Protein AF-A0A3G1GJ20-F1 (afdb_monomer_lite)

Organism: NCBI:txid40383

Foldseek 3Di:
DQEEDEEELQCQQQARLVAQEQCLVVVLVQQQDAPCVVPDGRGNVCVQPCNVPVDPDHFYHYDAQQDPDPCRRNDVNSVLNVQLSVVCRVPVVDDSLVSSLVVCCVRVNDPPVSSVVSSVCHVCRPVVRCVPQPDPPQGRCAQPVPRSHDHDNCNQPDDDPPGDPD

Structure (mmCIF, N/CA/C/O backbone):
data_AF-A0A3G1GJ20-F1
#
_entry.id   AF-A0A3G1GJ20-F1
#
loop_
_atom_site.group_PDB
_atom_site.id
_atom_site.type_symbol
_atom_site.label_atom_id
_atom_site.label_alt_id
_atom_site.label_comp_id
_atom_site.label_asym_id
_atom_site.label_entity_id
_atom_site.label_seq_id
_atom_site.pdbx_PDB_ins_code
_atom_site.Cartn_x
_atom_site.Cartn_y
_atom_site.Cartn_z
_atom_site.occupancy
_atom_site.B_iso_or_equiv
_atom_site.auth_seq_id
_atom_site.auth_comp_id
_atom_site.auth_asym_id
_atom_site.auth_atom_id
_atom_site.pdbx_PDB_model_num
ATOM 1 N N . THR A 1 1 ? -15.944 12.958 16.066 1.00 94.12 1 THR A N 1
ATOM 2 C CA . THR A 1 1 ? -15.781 13.412 14.671 1.00 94.12 1 THR A CA 1
ATOM 3 C C . THR A 1 1 ? -15.733 12.213 13.758 1.00 94.12 1 THR A C 1
ATOM 5 O O . THR A 1 1 ? -15.071 11.246 14.117 1.00 94.12 1 THR A O 1
ATOM 8 N N . ASN A 1 2 ? -16.446 12.249 12.632 1.00 97.56 2 ASN A N 1
ATOM 9 C CA . ASN A 1 2 ? -16.337 11.223 11.590 1.00 97.56 2 ASN A CA 1
ATOM 10 C C . ASN A 1 2 ? -14.919 11.235 10.994 1.00 97.56 2 ASN A C 1
ATOM 12 O O . ASN A 1 2 ? -14.272 12.282 10.979 1.00 97.56 2 ASN A O 1
ATOM 16 N N . THR A 1 3 ? -14.419 10.090 10.540 1.00 96.88 3 THR A N 1
ATOM 17 C CA . THR A 1 3 ? -13.045 9.967 10.025 1.00 96.88 3 THR A CA 1
ATOM 18 C C . THR A 1 3 ? -13.022 9.007 8.847 1.00 96.88 3 THR A C 1
ATOM 20 O O . THR A 1 3 ? -13.719 7.998 8.872 1.00 96.88 3 THR A O 1
ATOM 23 N N . ALA A 1 4 ? -12.199 9.313 7.851 1.00 97.50 4 ALA A N 1
ATOM 24 C CA . ALA A 1 4 ? -11.879 8.432 6.739 1.00 97.50 4 ALA A CA 1
ATOM 25 C C . ALA A 1 4 ? -10.357 8.275 6.636 1.00 97.50 4 ALA A C 1
ATOM 27 O O . ALA A 1 4 ? -9.621 9.134 7.125 1.00 97.50 4 ALA A O 1
ATOM 28 N N . ILE A 1 5 ? -9.900 7.185 6.020 1.00 98.38 5 ILE A N 1
ATOM 29 C CA . ILE A 1 5 ? -8.493 7.019 5.638 1.00 98.38 5 ILE A CA 1
ATOM 30 C C . ILE A 1 5 ? -8.282 7.502 4.206 1.00 98.38 5 ILE A C 1
ATOM 32 O O . ILE A 1 5 ? -9.123 7.251 3.346 1.00 98.38 5 ILE A O 1
ATOM 36 N N . GLU A 1 6 ? -7.154 8.151 3.948 1.00 98.69 6 GLU A N 1
ATOM 37 C CA . GLU A 1 6 ? -6.675 8.456 2.603 1.00 98.69 6 GLU A CA 1
ATOM 38 C C . GLU A 1 6 ?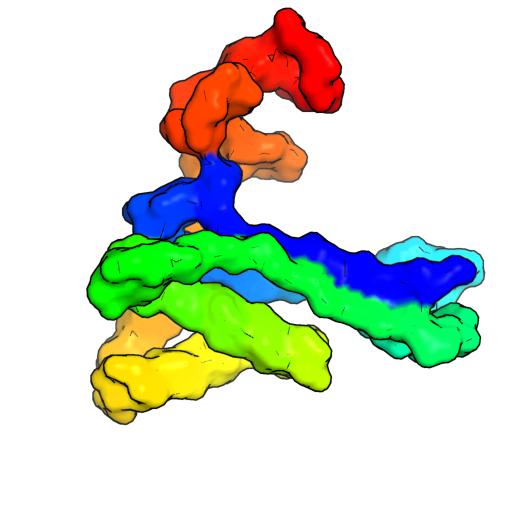 -5.414 7.634 2.339 1.00 98.69 6 GLU A C 1
ATOM 40 O O . GLU A 1 6 ? -4.500 7.617 3.164 1.00 98.69 6 GLU A O 1
ATOM 45 N N . LEU A 1 7 ? -5.395 6.903 1.226 1.00 98.31 7 LEU A N 1
ATOM 46 C CA . LEU A 1 7 ? -4.262 6.084 0.805 1.00 98.31 7 LEU A CA 1
ATOM 47 C C . LEU A 1 7 ? -3.755 6.548 -0.558 1.00 98.31 7 LEU A C 1
ATOM 49 O O . LEU A 1 7 ? -4.532 6.853 -1.459 1.00 98.31 7 LEU A O 1
ATOM 53 N N . GLU A 1 8 ? -2.445 6.542 -0.741 1.00 98.50 8 GLU A N 1
ATOM 54 C CA . GLU A 1 8 ? -1.841 6.864 -2.026 1.00 98.50 8 GLU A CA 1
ATOM 55 C C . GLU A 1 8 ? -1.691 5.583 -2.862 1.00 98.50 8 GLU A C 1
ATOM 57 O O . GLU A 1 8 ? -0.990 4.654 -2.464 1.00 98.50 8 GLU A O 1
ATOM 62 N N . VAL A 1 9 ? -2.412 5.494 -3.985 1.00 98.25 9 VAL A N 1
ATOM 63 C CA . VAL A 1 9 ? -2.277 4.408 -4.979 1.00 98.25 9 VAL A CA 1
ATOM 64 C C . VAL A 1 9 ? -1.255 4.793 -6.044 1.00 98.25 9 VAL A C 1
ATOM 66 O O . VAL A 1 9 ? -0.513 3.938 -6.527 1.00 98.25 9 VAL A O 1
ATOM 69 N N . THR A 1 10 ? -1.225 6.078 -6.408 1.00 97.81 10 THR A N 1
ATOM 70 C CA . THR A 1 10 ? -0.068 6.655 -7.095 1.00 97.81 10 THR A CA 1
ATOM 71 C C . THR A 1 10 ? 1.170 6.497 -6.218 1.00 97.81 10 THR A C 1
ATOM 73 O O . THR A 1 10 ? 1.081 6.489 -4.997 1.00 97.81 10 THR A O 1
ATOM 76 N N . GLN A 1 11 ? 2.319 6.267 -6.843 1.00 97.25 11 GLN A N 1
ATOM 77 C CA . GLN A 1 11 ? 3.552 5.934 -6.142 1.00 97.25 11 GLN A CA 1
ATOM 78 C C . GLN A 1 11 ? 4.498 7.144 -6.102 1.00 97.25 11 GLN A C 1
ATOM 80 O O . GLN A 1 11 ? 5.639 7.009 -6.539 1.00 97.25 11 GLN A O 1
ATOM 85 N N . GLU A 1 12 ? 4.064 8.315 -5.618 1.00 97.44 12 GLU A N 1
ATOM 86 C CA . GLU A 1 12 ? 4.885 9.544 -5.613 1.00 97.44 12 GLU A CA 1
ATOM 87 C C . GLU A 1 12 ? 6.271 9.306 -5.000 1.00 97.44 12 GLU A C 1
ATOM 89 O O . GLU A 1 12 ? 7.290 9.513 -5.661 1.00 97.44 12 GLU A O 1
ATOM 94 N N . TYR A 1 13 ? 6.289 8.753 -3.785 1.00 95.94 13 TYR A N 1
ATOM 95 C CA . TYR A 1 13 ? 7.502 8.421 -3.028 1.00 95.94 13 TYR A CA 1
ATOM 96 C C . TYR A 1 13 ? 7.982 6.977 -3.253 1.00 95.94 13 TYR A C 1
ATOM 98 O O . TYR A 1 13 ? 9.111 6.607 -2.928 1.00 95.94 13 TYR A O 1
ATOM 106 N N . LEU A 1 14 ? 7.136 6.139 -3.853 1.00 95.69 14 LEU A N 1
ATOM 107 C CA . LEU A 1 14 ? 7.319 4.689 -3.965 1.00 95.69 14 LEU A CA 1
ATOM 108 C C . LEU A 1 14 ? 7.644 4.238 -5.400 1.00 95.69 14 LEU A C 1
ATOM 110 O O . LEU A 1 14 ? 7.256 3.154 -5.841 1.00 95.69 14 LEU A O 1
ATOM 114 N N . GLY A 1 15 ? 8.354 5.085 -6.149 1.00 95.19 15 GLY A N 1
ATOM 115 C CA . GLY A 1 15 ? 8.983 4.724 -7.421 1.00 95.19 15 GLY A CA 1
ATOM 116 C C . GLY A 1 15 ? 8.151 5.006 -8.671 1.00 95.19 15 GLY A C 1
ATOM 117 O O . GLY A 1 15 ? 8.471 4.485 -9.738 1.00 95.19 15 GLY A O 1
ATOM 118 N N . GLN A 1 16 ? 7.093 5.807 -8.560 1.00 96.50 16 GLN A N 1
ATOM 119 C CA . GLN A 1 16 ? 6.364 6.441 -9.670 1.00 96.50 16 GLN A CA 1
ATOM 120 C C . GLN A 1 16 ? 5.912 5.475 -10.775 1.00 96.50 16 GLN A C 1
ATOM 122 O O . GLN A 1 16 ? 5.972 5.786 -11.963 1.00 96.50 16 GLN A O 1
ATOM 127 N N . GLN A 1 17 ? 5.522 4.255 -10.387 1.00 95.62 17 GLN A N 1
ATOM 128 C CA . GLN A 1 17 ? 5.219 3.111 -11.266 1.00 95.62 17 GLN A CA 1
ATOM 129 C C . GLN A 1 17 ? 6.332 2.715 -12.257 1.00 95.62 17 GLN A C 1
ATOM 131 O O . GLN A 1 17 ? 6.124 1.829 -13.086 1.00 95.62 17 GLN A O 1
ATOM 136 N N . SER A 1 18 ? 7.521 3.312 -12.147 1.00 95.38 18 SER A N 1
ATOM 137 C CA . SER A 1 18 ? 8.755 2.832 -12.780 1.00 95.38 18 SER A CA 1
ATOM 138 C C . SER A 1 18 ? 9.329 1.638 -12.016 1.00 95.38 18 SER A C 1
ATOM 140 O O . SER A 1 18 ? 9.982 0.774 -12.596 1.00 95.38 18 SER A O 1
ATOM 142 N N . HIS A 1 19 ? 9.043 1.568 -10.715 1.00 97.00 19 HIS A N 1
ATOM 143 C CA . HIS A 1 19 ? 9.362 0.437 -9.855 1.00 97.00 19 HIS A CA 1
ATOM 144 C C . HIS A 1 19 ? 8.109 -0.408 -9.608 1.00 97.00 19 HIS A C 1
ATOM 146 O O . HIS A 1 19 ? 7.013 0.123 -9.397 1.00 97.00 19 HIS A O 1
ATOM 152 N N . LEU A 1 20 ? 8.275 -1.734 -9.605 1.00 97.81 20 LEU A N 1
ATOM 153 C CA . LEU A 1 20 ? 7.231 -2.640 -9.137 1.00 97.81 20 LEU A CA 1
ATOM 154 C C . LEU A 1 20 ? 7.079 -2.466 -7.628 1.00 97.81 20 LEU A C 1
ATOM 156 O O . LEU A 1 20 ? 8.039 -2.688 -6.895 1.00 97.81 20 LEU A O 1
ATOM 160 N N . LEU A 1 21 ? 5.876 -2.108 -7.184 1.00 97.44 21 LEU A N 1
ATOM 161 C CA . LEU A 1 21 ? 5.540 -2.052 -5.770 1.00 97.44 21 LEU A CA 1
ATOM 162 C C . LEU A 1 21 ? 4.070 -2.416 -5.557 1.00 97.44 21 LEU A C 1
ATOM 164 O O . LEU A 1 21 ? 3.171 -1.715 -6.016 1.00 97.44 21 LEU A O 1
ATOM 168 N N . TYR A 1 22 ? 3.825 -3.527 -4.870 1.00 98.62 22 TYR A N 1
ATOM 169 C CA . TYR A 1 22 ? 2.500 -3.930 -4.419 1.00 98.62 22 TYR A CA 1
ATOM 170 C C . T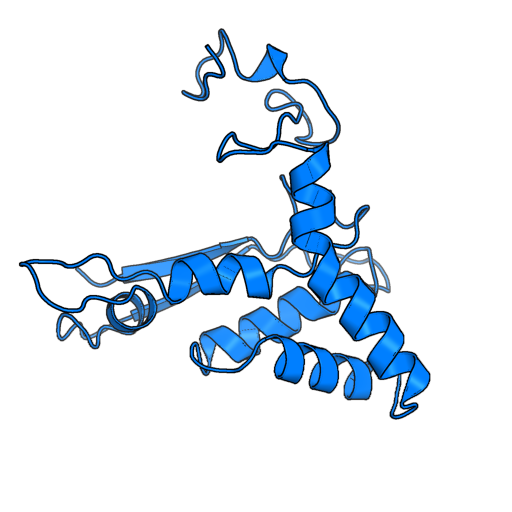YR A 1 22 ? 2.263 -3.313 -3.040 1.00 98.62 22 TYR A C 1
ATOM 172 O O . TYR A 1 22 ? 2.861 -3.725 -2.050 1.00 98.62 22 TYR A O 1
ATOM 180 N N . LEU A 1 23 ? 1.417 -2.287 -2.995 1.00 98.50 23 LEU A N 1
ATOM 181 C CA . LEU A 1 23 ? 1.126 -1.476 -1.808 1.00 98.50 23 LEU A CA 1
ATOM 182 C C . LEU A 1 23 ? 0.319 -2.186 -0.698 1.00 98.50 23 LEU A C 1
ATOM 184 O O . LEU A 1 23 ? 0.506 -1.852 0.472 1.00 98.50 23 LEU A O 1
ATOM 188 N N . PRO A 1 24 ? -0.574 -3.157 -0.981 1.00 98.62 24 PRO A N 1
ATOM 189 C CA . PRO A 1 24 ? -1.458 -3.718 0.042 1.00 98.62 24 PRO A CA 1
ATOM 190 C C . PRO A 1 24 ? -0.793 -4.320 1.289 1.00 98.62 24 PRO A C 1
ATOM 192 O O . PRO A 1 24 ? -1.356 -4.132 2.368 1.00 98.62 24 PRO A O 1
ATOM 195 N N . PRO A 1 25 ? 0.368 -5.003 1.225 1.00 98.62 25 PRO A N 1
ATOM 196 C CA . PRO A 1 25 ? 1.097 -5.408 2.427 1.00 98.62 25 PRO A CA 1
ATOM 197 C C . PRO A 1 25 ? 1.458 -4.227 3.339 1.00 98.62 25 PRO A C 1
ATOM 199 O O . PRO A 1 25 ? 1.243 -4.322 4.545 1.00 98.62 25 PRO A O 1
ATOM 202 N N . LEU A 1 26 ? 1.910 -3.099 2.773 1.00 97.62 26 LEU A N 1
ATOM 203 C CA . LEU A 1 26 ? 2.164 -1.862 3.519 1.00 97.62 26 LEU A CA 1
ATOM 204 C C . LEU A 1 26 ? 0.864 -1.319 4.126 1.00 97.62 26 LEU A C 1
ATOM 206 O O . LEU A 1 26 ? 0.805 -1.053 5.320 1.00 97.62 26 LEU A O 1
ATOM 210 N N . TRP A 1 27 ? -0.214 -1.205 3.347 1.00 98.62 27 TRP A N 1
ATOM 211 C CA . TRP A 1 27 ? -1.489 -0.716 3.885 1.00 98.62 27 TRP A CA 1
ATOM 212 C C . TRP A 1 27 ? -2.026 -1.595 5.016 1.00 98.62 27 TRP A C 1
ATOM 214 O O . TRP A 1 27 ? -2.626 -1.077 5.954 1.00 98.62 27 TRP A O 1
ATOM 224 N N . LYS A 1 28 ? -1.792 -2.913 4.983 1.00 98.38 28 LYS A N 1
ATOM 225 C CA . LYS A 1 28 ? -2.186 -3.798 6.086 1.00 98.38 28 LYS A CA 1
ATOM 226 C C . LYS A 1 28 ? -1.476 -3.488 7.392 1.00 98.38 28 LYS A C 1
ATOM 228 O O . LYS A 1 28 ? -2.120 -3.611 8.429 1.00 98.38 28 LYS A O 1
ATOM 233 N N . THR A 1 29 ? -0.225 -3.029 7.370 1.00 97.94 29 THR A N 1
ATOM 234 C CA . THR A 1 29 ? 0.456 -2.634 8.613 1.00 97.94 29 THR A CA 1
ATOM 235 C C . THR A 1 29 ? -0.254 -1.460 9.285 1.00 97.94 29 THR A C 1
ATOM 237 O O . THR A 1 29 ? -0.385 -1.449 10.504 1.00 97.94 29 THR A O 1
ATOM 240 N N . VAL A 1 30 ? -0.798 -0.531 8.492 1.00 98.25 30 VAL A N 1
ATOM 241 C CA . VAL A 1 30 ? -1.606 0.595 8.976 1.00 98.25 30 VAL A CA 1
ATOM 242 C C . VAL A 1 30 ? -2.983 0.124 9.436 1.00 98.25 30 VAL A C 1
ATOM 244 O O . VAL A 1 30 ? -3.413 0.443 10.539 1.00 98.25 30 VAL A O 1
ATOM 247 N N . LEU A 1 31 ? -3.689 -0.640 8.602 1.00 98.44 31 LEU A N 1
ATOM 248 C CA . LEU A 1 31 ? -5.078 -1.035 8.848 1.00 98.44 31 LEU A CA 1
ATOM 249 C C . LEU A 1 31 ? -5.242 -1.970 10.043 1.00 98.44 31 LEU A C 1
ATOM 251 O O . LEU A 1 31 ? -6.276 -1.909 10.711 1.00 98.44 31 LEU A O 1
ATOM 255 N N . ASP A 1 32 ? -4.240 -2.810 10.295 1.00 98.50 32 ASP A N 1
ATOM 256 C CA . ASP A 1 32 ? -4.232 -3.790 11.380 1.00 98.50 32 ASP A CA 1
ATOM 257 C C . ASP A 1 32 ? -3.539 -3.252 12.648 1.00 98.50 32 ASP A C 1
ATOM 259 O O . ASP A 1 32 ? -3.469 -3.955 13.656 1.00 98.50 32 ASP A O 1
ATOM 263 N N . PHE A 1 33 ? -3.078 -1.995 12.638 1.00 98.69 33 PHE A N 1
ATOM 264 C CA . PHE A 1 33 ? -2.478 -1.356 13.806 1.00 98.69 33 PHE A CA 1
ATOM 265 C C . PHE A 1 33 ? -3.522 -1.087 14.900 1.00 98.69 33 PHE A C 1
ATOM 267 O O . PHE A 1 33 ? -4.552 -0.460 14.644 1.00 98.69 33 PHE A O 1
ATOM 274 N N . ASP A 1 34 ? -3.247 -1.518 16.134 1.00 98.56 34 ASP A N 1
ATOM 275 C CA . ASP A 1 34 ? -4.076 -1.228 17.310 1.00 98.56 34 ASP A CA 1
ATOM 276 C C . ASP A 1 34 ? -3.565 0.023 18.041 1.00 98.56 34 ASP A C 1
ATOM 278 O O . ASP A 1 34 ? -2.510 0.003 18.673 1.00 98.56 34 ASP A O 1
ATOM 282 N N . LEU A 1 35 ? -4.345 1.110 17.999 1.00 98.06 35 LEU A N 1
ATOM 283 C CA . LEU A 1 35 ? -4.008 2.375 18.664 1.00 98.06 35 LEU A CA 1
ATOM 284 C C . LEU A 1 35 ? -4.216 2.355 20.186 1.00 98.06 35 LEU A C 1
ATOM 286 O O . LEU A 1 35 ? -3.829 3.309 20.858 1.00 98.06 35 LEU A O 1
ATOM 290 N N . ARG A 1 36 ? -4.838 1.309 20.746 1.00 98.12 36 ARG A N 1
ATOM 291 C CA . ARG A 1 36 ? -5.036 1.137 22.198 1.00 98.12 36 ARG A CA 1
ATOM 292 C C . ARG A 1 36 ? -5.711 2.321 22.907 1.00 98.12 36 ARG A C 1
ATOM 294 O O . ARG A 1 36 ? -5.432 2.576 24.079 1.00 98.12 36 ARG A O 1
ATOM 301 N N . VAL A 1 37 ? -6.616 3.036 22.232 1.00 97.31 37 VAL A N 1
ATOM 302 C CA . VAL A 1 37 ? -7.324 4.194 22.808 1.00 97.31 37 VAL A CA 1
ATOM 303 C C . VAL A 1 37 ? -8.069 3.779 24.080 1.00 97.31 37 VAL A C 1
ATOM 305 O O . VAL A 1 37 ? -8.826 2.802 24.077 1.00 97.31 37 VAL A O 1
ATOM 308 N N . ASP A 1 38 ? -7.820 4.508 25.170 1.00 96.00 38 ASP A N 1
ATOM 309 C CA . ASP A 1 38 ? -8.296 4.219 26.533 1.00 96.00 38 ASP A CA 1
ATOM 310 C C . ASP A 1 38 ? -7.915 2.820 27.050 1.00 96.00 38 ASP A C 1
ATOM 312 O O . ASP A 1 38 ? -8.658 2.194 27.808 1.00 96.00 38 ASP A O 1
ATOM 316 N N . GLY A 1 39 ? -6.779 2.281 26.598 1.00 96.88 39 GLY A N 1
ATOM 317 C CA . GLY A 1 39 ? -6.319 0.943 26.970 1.00 96.88 39 GLY A CA 1
ATOM 318 C C . GLY A 1 39 ? -7.182 -0.189 26.400 1.00 96.88 39 GLY A C 1
ATOM 319 O O . GLY A 1 39 ? -7.128 -1.312 26.904 1.00 96.88 39 GLY A O 1
ATOM 320 N N . LYS A 1 40 ? -7.986 0.078 25.364 1.00 97.62 40 LYS A N 1
ATOM 321 C CA . LYS A 1 40 ? -8.881 -0.893 24.711 1.00 97.62 40 LYS A CA 1
ATOM 322 C C . LYS A 1 40 ? -8.514 -1.084 23.247 1.00 97.62 40 LYS A C 1
ATOM 324 O O . LYS A 1 40 ? -7.987 -0.167 22.620 1.00 97.62 40 LYS A O 1
ATOM 329 N N . GLU A 1 41 ? -8.847 -2.254 22.703 1.00 98.00 41 GLU A N 1
ATOM 330 C CA . GLU A 1 41 ? -8.594 -2.561 21.292 1.00 98.00 41 GLU A CA 1
ATOM 331 C C . GLU A 1 41 ? -9.261 -1.503 20.409 1.00 98.00 41 GLU A C 1
ATOM 333 O O . GLU A 1 41 ? -10.438 -1.179 20.571 1.00 98.00 41 GLU A O 1
ATOM 338 N N . SER A 1 42 ? -8.458 -0.892 19.548 1.00 98.06 42 SER A N 1
ATOM 339 C CA . SER A 1 42 ? -8.795 0.261 18.722 1.00 98.06 42 SER A CA 1
ATOM 340 C C . SER A 1 42 ? -8.049 0.146 17.393 1.00 98.06 42 SER A C 1
ATOM 342 O O . SER A 1 42 ? -7.250 1.011 17.033 1.00 98.06 42 SER A O 1
ATOM 344 N N . VAL A 1 43 ? -8.287 -0.962 16.688 1.00 98.38 43 VAL A N 1
ATOM 345 C CA . VAL A 1 43 ? -7.672 -1.242 15.387 1.00 98.38 43 VAL A CA 1
ATOM 346 C C . VAL A 1 43 ? -8.083 -0.171 14.373 1.00 98.38 43 VAL A C 1
ATOM 348 O O . VAL A 1 43 ? -9.263 0.178 14.294 1.00 98.38 43 VAL A O 1
ATOM 351 N N . VAL A 1 44 ? -7.137 0.349 13.583 1.00 98.44 44 VAL A N 1
ATOM 352 C CA . VAL A 1 44 ? -7.377 1.448 12.626 1.00 98.44 44 VAL A CA 1
ATOM 353 C C . VAL A 1 44 ? -8.578 1.168 11.722 1.00 98.44 44 VAL A C 1
ATOM 355 O O . VAL A 1 44 ? -9.454 2.026 11.604 1.00 98.44 44 VAL A O 1
ATOM 358 N N . ARG A 1 45 ? -8.697 -0.041 11.156 1.00 97.88 45 ARG A N 1
ATOM 359 C CA . ARG A 1 45 ? -9.849 -0.428 10.314 1.00 97.88 45 ARG A CA 1
ATOM 360 C C . ARG A 1 45 ? -11.215 -0.332 11.023 1.00 97.88 45 ARG A C 1
ATOM 362 O O . ARG A 1 45 ? -12.222 -0.011 10.390 1.00 97.88 45 ARG A O 1
ATOM 369 N N . ASP A 1 46 ? -11.262 -0.544 12.338 1.00 97.56 46 ASP A N 1
ATOM 370 C CA . ASP A 1 46 ? -12.482 -0.421 13.151 1.00 97.56 46 ASP A CA 1
ATOM 371 C C . ASP A 1 46 ? -12.780 1.046 13.507 1.00 97.56 46 ASP A C 1
ATOM 373 O O . ASP A 1 46 ? -13.933 1.428 13.705 1.00 97.56 46 ASP A O 1
ATOM 377 N N . ILE A 1 47 ? -11.755 1.898 13.557 1.00 97.81 47 ILE A N 1
ATOM 378 C CA . ILE A 1 47 ? -11.905 3.344 13.761 1.00 97.81 47 ILE A CA 1
ATOM 379 C C . ILE A 1 47 ? -12.459 4.016 12.505 1.00 97.81 47 ILE A C 1
ATOM 381 O O . ILE A 1 47 ? -13.419 4.785 12.595 1.00 97.81 47 ILE A O 1
ATOM 385 N N . ILE A 1 48 ? -11.871 3.729 11.341 1.00 97.38 48 ILE A N 1
ATOM 386 C CA . ILE A 1 48 ? -12.237 4.366 10.064 1.00 97.38 48 ILE A CA 1
ATOM 387 C C . ILE A 1 48 ? -13.578 3.874 9.521 1.00 97.38 48 ILE A C 1
ATOM 389 O O . ILE A 1 48 ? -14.213 4.590 8.760 1.00 97.38 48 ILE A O 1
ATOM 393 N N . SER A 1 49 ? -14.037 2.685 9.924 1.00 96.06 49 SER A N 1
ATOM 394 C CA . SER A 1 49 ? -15.401 2.204 9.649 1.00 96.06 49 SER A CA 1
ATOM 395 C C . SER A 1 49 ? -16.443 2.774 10.617 1.00 96.06 49 SER A C 1
ATOM 397 O O . SER A 1 49 ? -17.632 2.529 10.455 1.00 96.06 49 SER A O 1
ATOM 399 N N . GLY A 1 50 ? -16.011 3.516 11.642 1.00 96.38 50 GLY A N 1
ATOM 400 C CA . GLY A 1 50 ? -16.868 4.080 12.683 1.00 96.38 50 GLY A CA 1
ATOM 401 C C . GLY A 1 50 ? -17.203 3.119 13.828 1.00 96.38 50 GLY A C 1
ATOM 402 O O . GLY A 1 50 ? -17.571 3.588 14.905 1.00 96.38 50 GLY A O 1
ATOM 403 N N . LYS A 1 51 ? -16.988 1.808 13.654 1.00 95.81 51 LYS A N 1
ATOM 404 C CA . LYS A 1 51 ? -17.334 0.741 14.610 1.00 95.81 51 LYS A CA 1
ATOM 405 C C . LYS A 1 51 ? -16.752 0.956 16.012 1.00 95.81 51 LYS A C 1
ATOM 407 O O . LYS A 1 51 ? -17.451 0.747 16.998 1.00 95.81 51 LYS A O 1
ATOM 412 N N . ARG A 1 52 ? -15.491 1.391 16.134 1.00 96.81 52 ARG A N 1
ATOM 413 C CA . ARG A 1 52 ? -14.824 1.560 17.445 1.00 96.81 52 ARG A CA 1
ATOM 414 C C . ARG A 1 52 ? -15.427 2.681 18.301 1.00 96.81 52 ARG A C 1
ATOM 416 O O . ARG A 1 52 ? -15.351 2.609 19.529 1.00 96.81 52 ARG A O 1
ATOM 423 N N . PHE A 1 53 ? -15.978 3.718 17.675 1.00 97.00 53 PHE A N 1
ATOM 424 C CA . PHE A 1 53 ? -16.418 4.949 18.344 1.00 97.00 53 PHE A CA 1
ATOM 425 C C . PHE A 1 53 ? -17.889 5.294 18.081 1.00 97.00 53 PHE A C 1
ATOM 427 O O . PHE A 1 53 ? -18.276 6.435 18.321 1.00 97.00 53 PHE A O 1
ATOM 434 N N . ASP A 1 54 ? -18.669 4.342 17.562 1.00 96.81 54 ASP A N 1
ATOM 435 C CA . ASP A 1 54 ? -20.083 4.511 17.200 1.00 96.81 54 ASP A CA 1
ATOM 436 C C . ASP A 1 54 ? -20.337 5.767 16.344 1.00 96.81 54 ASP A C 1
ATOM 438 O O . ASP A 1 54 ? -21.201 6.603 16.610 1.00 96.81 54 ASP A O 1
ATOM 442 N N . ARG A 1 55 ? -19.481 5.967 15.334 1.00 97.00 55 ARG A N 1
ATOM 443 C CA . ARG A 1 55 ? -19.569 7.134 14.448 1.00 97.00 55 ARG A CA 1
ATOM 444 C C . ARG A 1 55 ? -20.562 6.848 13.324 1.00 97.00 55 ARG A C 1
ATOM 446 O O . ARG A 1 55 ? -20.462 5.790 12.708 1.00 97.00 55 ARG A O 1
ATOM 453 N N . PRO A 1 56 ? -21.446 7.804 12.980 1.00 97.56 56 PRO A N 1
ATOM 454 C CA . PRO A 1 56 ? -22.431 7.606 11.920 1.00 97.56 56 PRO A CA 1
ATOM 455 C C . PRO A 1 56 ? -21.798 7.517 10.529 1.00 97.56 56 PRO A C 1
ATOM 457 O O . PRO A 1 56 ? -22.414 6.963 9.625 1.00 97.56 56 PRO A O 1
ATOM 460 N N . LEU A 1 57 ? -20.594 8.075 10.342 1.00 97.12 57 LEU A N 1
ATOM 461 C CA . LEU A 1 57 ? -19.859 8.003 9.083 1.00 97.12 57 LEU A CA 1
ATOM 462 C C . LEU A 1 57 ? -18.407 7.577 9.315 1.00 97.12 57 LEU A C 1
ATOM 464 O O . LEU A 1 57 ? -17.719 8.060 10.222 1.00 97.12 57 LEU A O 1
ATOM 468 N N . GLY A 1 58 ? -17.958 6.716 8.413 1.00 96.44 58 GLY A N 1
ATOM 469 C CA . GLY A 1 58 ? -16.581 6.301 8.203 1.00 96.44 58 GLY A CA 1
ATOM 470 C C . GLY A 1 58 ? -16.261 6.340 6.709 1.00 96.44 58 GLY A C 1
ATOM 471 O O . GLY A 1 58 ? -17.152 6.608 5.899 1.00 96.44 58 GLY A O 1
ATOM 472 N N . GLY A 1 59 ? -15.019 6.075 6.312 1.00 95.94 59 GLY A N 1
ATOM 473 C CA . GLY A 1 59 ? -14.720 6.071 4.886 1.00 95.94 59 GLY A CA 1
ATOM 474 C C . GLY A 1 59 ? -13.288 5.780 4.484 1.00 95.94 59 GLY A C 1
ATOM 475 O O . GLY A 1 59 ? -12.385 5.623 5.306 1.00 95.94 59 GLY A O 1
ATOM 476 N N . TRP A 1 60 ? -13.131 5.731 3.168 1.00 98.25 60 TRP A N 1
ATOM 477 C CA . TRP A 1 60 ? -11.890 5.482 2.458 1.00 98.25 60 TRP A CA 1
ATOM 478 C C . TRP A 1 60 ? -11.811 6.440 1.281 1.00 98.25 60 TRP A C 1
ATOM 480 O O . TRP A 1 60 ? -12.797 6.649 0.578 1.00 98.25 60 TRP A O 1
ATOM 490 N N . ALA A 1 61 ? -10.625 6.968 1.043 1.00 98.38 61 ALA A N 1
ATOM 491 C CA . ALA A 1 61 ? -10.264 7.744 -0.123 1.00 98.38 61 ALA A CA 1
ATOM 492 C C . ALA A 1 61 ? -8.945 7.198 -0.671 1.00 98.38 61 ALA A C 1
ATOM 494 O O . ALA A 1 61 ? -8.134 6.642 0.076 1.00 98.38 61 ALA A O 1
ATOM 495 N N . ALA A 1 62 ? -8.752 7.330 -1.978 1.00 98.19 62 ALA A N 1
ATOM 496 C CA . ALA A 1 62 ? -7.482 7.028 -2.605 1.00 98.19 62 ALA A CA 1
ATOM 497 C C . ALA A 1 62 ? -7.083 8.111 -3.593 1.00 98.19 62 ALA A C 1
ATOM 499 O O . ALA A 1 62 ? -7.892 8.521 -4.428 1.00 98.19 62 ALA A O 1
ATOM 500 N N . VAL A 1 63 ? -5.809 8.489 -3.544 1.00 98.31 63 VAL A N 1
ATOM 501 C CA . VAL A 1 63 ? -5.173 9.263 -4.606 1.00 98.31 63 VAL A CA 1
ATOM 502 C C . VAL A 1 63 ? -4.708 8.284 -5.675 1.00 98.31 63 VAL A C 1
ATOM 504 O O . VAL A 1 63 ? -3.789 7.492 -5.468 1.00 98.31 63 VAL A O 1
ATOM 507 N N . VAL A 1 64 ? -5.381 8.310 -6.821 1.00 96.06 64 VAL A N 1
ATOM 508 C CA . VAL A 1 64 ? -5.084 7.466 -7.986 1.00 96.06 64 VAL A CA 1
ATOM 509 C C . VAL A 1 64 ? -4.517 8.332 -9.109 1.00 96.06 64 VAL A C 1
ATOM 511 O O . VAL A 1 64 ? -4.914 9.484 -9.256 1.00 96.06 64 VAL A O 1
ATOM 514 N N . ASN A 1 65 ? -3.627 7.783 -9.936 1.00 92.75 65 ASN A N 1
ATOM 515 C CA . ASN A 1 65 ? -3.023 8.492 -11.075 1.00 92.75 65 ASN A CA 1
ATOM 516 C C . ASN A 1 65 ? -3.365 7.849 -12.420 1.00 92.75 65 ASN A C 1
ATOM 518 O O . ASN A 1 65 ? -2.531 7.766 -13.324 1.00 92.75 65 ASN A O 1
ATOM 522 N N . VAL A 1 66 ? -4.610 7.391 -12.552 1.00 94.88 66 VAL A N 1
ATOM 523 C CA . VAL A 1 66 ? -5.135 6.959 -13.845 1.00 94.88 66 VAL A CA 1
ATOM 524 C C . VAL A 1 66 ? -4.948 8.087 -14.860 1.00 94.88 66 VAL A C 1
ATOM 526 O O . VAL A 1 66 ? -5.449 9.194 -14.673 1.00 94.88 66 VAL A O 1
ATOM 529 N N . GLY A 1 67 ? -4.231 7.786 -15.937 1.00 94.94 67 GLY A N 1
ATOM 530 C CA . GLY A 1 67 ? -3.970 8.698 -17.040 1.00 94.94 67 GLY A CA 1
ATOM 531 C C . GLY A 1 67 ? -4.424 8.134 -18.382 1.00 94.94 67 GLY A C 1
ATOM 532 O O . GLY A 1 67 ? -5.126 7.129 -18.467 1.00 94.94 67 GLY A O 1
ATOM 533 N N . THR A 1 68 ? -3.986 8.782 -19.460 1.00 96.19 68 THR A N 1
ATOM 534 C CA . THR A 1 68 ? -4.343 8.424 -20.844 1.00 96.19 68 THR A CA 1
ATOM 535 C C . THR A 1 68 ? -3.456 7.334 -21.455 1.00 96.19 68 THR A C 1
ATOM 537 O O . THR A 1 68 ? -3.636 6.981 -22.620 1.00 96.19 68 THR A O 1
ATOM 540 N N . ASN A 1 69 ? -2.490 6.791 -20.702 1.00 93.06 69 ASN A N 1
ATOM 541 C CA . ASN A 1 69 ? -1.682 5.661 -21.160 1.00 93.06 69 ASN A CA 1
ATOM 542 C C . ASN A 1 69 ? -2.581 4.428 -21.366 1.00 93.06 69 ASN A C 1
ATOM 544 O O . ASN A 1 69 ? -3.495 4.179 -20.589 1.00 93.06 69 ASN A O 1
ATOM 548 N N . THR A 1 70 ? -2.278 3.611 -22.373 1.00 92.75 70 THR A N 1
ATOM 549 C CA . THR A 1 70 ? -2.904 2.300 -22.616 1.00 92.75 70 THR A CA 1
ATOM 550 C C . THR A 1 70 ? -2.890 1.355 -21.408 1.00 92.75 70 THR A C 1
ATOM 552 O O . THR A 1 70 ? -3.787 0.529 -21.267 1.00 92.75 70 THR A O 1
ATOM 555 N N . THR A 1 71 ? -1.911 1.490 -20.509 1.00 91.06 71 THR A N 1
ATOM 556 C CA . THR A 1 71 ? -1.837 0.734 -19.247 1.00 91.06 71 THR A CA 1
ATOM 557 C C . THR A 1 71 ? -2.598 1.389 -18.092 1.00 91.06 71 THR A C 1
ATOM 559 O O . THR A 1 71 ? -2.649 0.815 -17.006 1.00 91.06 71 THR A O 1
ATOM 562 N N . TRP A 1 72 ? -3.193 2.567 -18.316 1.00 94.50 72 TRP A N 1
ATOM 563 C CA . TRP A 1 72 ? -3.884 3.447 -17.365 1.00 94.50 72 TRP A CA 1
ATOM 564 C C . TRP A 1 72 ? -2.981 4.020 -16.261 1.00 94.50 72 TRP A C 1
ATOM 566 O O . TRP A 1 72 ? -2.954 5.233 -16.082 1.00 94.50 72 TRP A O 1
ATOM 576 N N . LEU A 1 73 ? -2.192 3.188 -15.575 1.00 93.06 73 LEU A N 1
ATOM 577 C CA . LEU A 1 73 ? -1.320 3.568 -14.448 1.00 93.06 73 LEU A CA 1
ATOM 578 C C . LEU A 1 73 ? 0.182 3.537 -14.787 1.00 93.06 73 LEU A C 1
ATOM 580 O O . LEU A 1 73 ? 1.032 3.442 -13.906 1.00 93.06 73 LEU A O 1
ATOM 584 N N . GLY A 1 74 ? 0.551 3.557 -16.068 1.00 92.00 74 GLY A N 1
ATOM 585 C CA . GLY A 1 74 ? 1.952 3.520 -16.509 1.00 92.00 74 GLY A CA 1
ATOM 586 C C . GLY A 1 74 ? 2.538 2.107 -16.573 1.00 92.00 74 GLY A C 1
ATOM 587 O O . GLY A 1 74 ? 3.089 1.739 -17.608 1.00 92.00 74 GLY A O 1
ATOM 588 N N . SER A 1 75 ? 2.321 1.276 -15.550 1.00 93.31 75 SER A N 1
ATOM 589 C CA . SER A 1 75 ? 2.738 -0.135 -15.512 1.00 93.31 75 SER A CA 1
ATOM 590 C C . SER A 1 75 ? 1.539 -1.081 -15.427 1.00 93.31 75 SER A C 1
ATOM 592 O O . SER A 1 75 ? 0.617 -0.852 -14.646 1.00 93.31 75 SER A O 1
ATOM 594 N N . HIS A 1 76 ? 1.571 -2.190 -16.177 1.00 94.12 76 HIS A N 1
ATOM 595 C CA . HIS A 1 76 ? 0.530 -3.225 -16.107 1.00 94.12 76 HIS A CA 1
ATOM 596 C C . HIS A 1 76 ? 0.344 -3.772 -14.689 1.00 94.12 76 HIS A C 1
ATOM 598 O O . HIS A 1 76 ? -0.781 -4.043 -14.284 1.00 94.12 76 HIS A O 1
ATOM 604 N N . LEU A 1 77 ? 1.434 -3.910 -13.928 1.00 97.25 77 LEU A N 1
ATOM 605 C CA . LEU A 1 77 ? 1.376 -4.432 -12.564 1.00 97.25 77 LEU A CA 1
ATOM 606 C C . LEU A 1 77 ? 0.852 -3.395 -11.562 1.00 97.25 77 LEU A C 1
ATOM 608 O O . LEU A 1 77 ? 0.262 -3.786 -10.566 1.00 97.25 77 LEU A O 1
ATOM 612 N N . ALA A 1 78 ? 0.961 -2.090 -11.834 1.00 96.88 78 ALA A N 1
ATOM 613 C CA . ALA A 1 78 ? 0.431 -1.058 -10.934 1.00 96.88 78 ALA A CA 1
ATOM 614 C C . ALA A 1 78 ? -1.108 -1.103 -10.818 1.00 96.88 78 ALA A C 1
ATOM 616 O O . ALA A 1 78 ? -1.669 -0.723 -9.790 1.00 96.88 78 ALA A O 1
ATOM 617 N N . MET A 1 79 ? -1.806 -1.646 -11.825 1.00 97.25 79 MET A N 1
ATOM 618 C CA . MET A 1 79 ? -3.261 -1.870 -11.782 1.00 97.25 79 MET A CA 1
ATOM 619 C C . MET A 1 79 ? -3.695 -2.812 -10.653 1.00 97.25 79 MET A C 1
ATOM 621 O O . MET A 1 79 ? -4.829 -2.697 -10.178 1.00 97.25 79 MET A O 1
ATOM 625 N N . SER A 1 80 ? -2.802 -3.675 -10.148 1.00 98.19 80 SER A N 1
ATOM 626 C CA . SER A 1 80 ? -3.106 -4.501 -8.978 1.00 98.19 80 SER A CA 1
ATOM 627 C C . SER A 1 80 ? -3.336 -3.662 -7.720 1.00 98.19 80 SER A C 1
ATOM 629 O O . SER A 1 80 ? -4.125 -4.062 -6.868 1.00 98.19 80 SER A O 1
ATOM 631 N N . ASN A 1 81 ? -2.688 -2.495 -7.594 1.00 98.56 81 ASN A N 1
ATOM 632 C CA . ASN A 1 81 ? -2.843 -1.616 -6.432 1.00 98.56 81 ASN A CA 1
ATOM 633 C C . ASN A 1 81 ? -4.226 -0.959 -6.403 1.00 98.56 81 ASN A C 1
ATOM 635 O O . ASN A 1 81 ? -4.878 -0.961 -5.361 1.00 98.56 81 ASN A O 1
ATOM 639 N N . LEU A 1 82 ? -4.715 -0.467 -7.548 1.00 98.12 82 LEU A N 1
ATOM 640 C CA . LEU A 1 82 ? -6.067 0.090 -7.655 1.00 98.12 82 LEU A CA 1
ATOM 641 C C . LEU A 1 82 ? -7.139 -0.979 -7.393 1.00 98.12 82 LEU A C 1
ATOM 643 O O . LEU A 1 82 ? -8.091 -0.741 -6.647 1.00 98.12 82 LEU A O 1
ATOM 647 N N . TYR A 1 83 ? -6.964 -2.177 -7.957 1.00 98.56 83 TYR A N 1
ATOM 648 C CA . TYR A 1 83 ? -7.855 -3.304 -7.684 1.00 98.56 83 TYR A CA 1
ATOM 649 C C . TYR A 1 83 ? -7.875 -3.663 -6.193 1.00 98.56 83 TYR A C 1
ATOM 651 O O . TYR A 1 83 ? -8.941 -3.823 -5.593 1.00 98.56 83 TYR A O 1
ATOM 659 N N . ALA A 1 84 ? -6.699 -3.757 -5.573 1.00 98.69 84 ALA A N 1
ATOM 660 C CA . ALA A 1 84 ? -6.587 -4.111 -4.171 1.00 98.69 84 ALA A CA 1
ATOM 661 C C . ALA A 1 84 ? -7.122 -3.029 -3.230 1.00 98.69 84 ALA A C 1
ATOM 663 O O . ALA A 1 84 ? -7.750 -3.379 -2.231 1.00 98.69 84 ALA A O 1
ATOM 664 N N . TYR A 1 85 ? -6.957 -1.745 -3.564 1.00 98.56 85 TYR A N 1
ATOM 665 C CA . TYR A 1 85 ? -7.600 -0.646 -2.844 1.00 98.56 85 TYR A CA 1
ATOM 666 C C . TYR A 1 85 ? -9.117 -0.856 -2.778 1.00 98.56 85 TYR A C 1
ATOM 668 O O . TYR A 1 85 ? -9.681 -0.880 -1.686 1.00 98.56 85 TYR A O 1
ATOM 676 N N . GLY A 1 86 ? -9.771 -1.106 -3.919 1.00 98.50 86 GLY A N 1
ATOM 677 C CA . GLY A 1 86 ? -11.216 -1.350 -3.951 1.00 98.50 86 GLY A CA 1
ATOM 678 C C . GLY A 1 86 ? -11.630 -2.557 -3.102 1.00 98.50 86 GLY A C 1
ATOM 679 O O . GLY A 1 86 ? -12.601 -2.492 -2.346 1.00 98.50 86 GLY A O 1
ATOM 680 N N . ARG A 1 87 ? -10.859 -3.651 -3.163 1.00 98.69 87 ARG A N 1
ATOM 681 C CA . ARG A 1 87 ? -11.104 -4.858 -2.354 1.00 98.69 87 ARG A CA 1
ATOM 682 C C . ARG A 1 87 ? -10.944 -4.601 -0.851 1.00 98.69 87 ARG A C 1
ATOM 684 O O . ARG A 1 87 ? -11.743 -5.125 -0.079 1.00 98.69 87 ARG A O 1
ATOM 691 N N . LEU A 1 88 ? -9.954 -3.810 -0.436 1.00 98.62 88 LEU A N 1
ATOM 692 C CA . LEU A 1 88 ? -9.707 -3.481 0.973 1.00 98.62 88 LEU A CA 1
ATOM 693 C C . LEU A 1 88 ? -10.679 -2.438 1.525 1.00 98.62 88 LEU A C 1
ATOM 695 O O . LEU A 1 88 ? -11.120 -2.583 2.661 1.00 98.62 88 LEU A O 1
ATOM 699 N N . ALA A 1 89 ? -11.070 -1.446 0.725 1.00 98.06 89 ALA A N 1
ATOM 700 C CA . ALA A 1 89 ? -12.123 -0.504 1.095 1.00 98.06 89 ALA A CA 1
ATOM 701 C C . ALA A 1 89 ? -13.462 -1.227 1.329 1.00 98.06 89 ALA A C 1
ATOM 703 O O . ALA A 1 89 ? -14.210 -0.870 2.237 1.00 98.06 89 ALA A O 1
ATOM 704 N N . TRP A 1 90 ? -13.740 -2.281 0.549 1.00 98.06 90 TRP A N 1
ATOM 705 C CA . TRP A 1 90 ? -14.905 -3.147 0.745 1.00 98.06 90 TRP A CA 1
ATOM 706 C C . TRP A 1 90 ? -14.767 -4.080 1.956 1.00 98.06 90 TRP A C 1
ATOM 708 O O . TRP A 1 90 ? -15.692 -4.216 2.754 1.00 98.06 90 TRP A O 1
ATOM 718 N N . ASN A 1 91 ? -13.624 -4.758 2.091 1.00 97.81 91 ASN A N 1
ATOM 719 C CA . ASN A 1 91 ? -13.332 -5.637 3.219 1.00 97.81 91 ASN A CA 1
ATOM 720 C C . ASN A 1 91 ? -11.867 -5.483 3.670 1.00 97.81 91 ASN A C 1
ATOM 722 O O . ASN A 1 91 ? -10.983 -6.149 3.116 1.00 97.81 91 ASN A O 1
ATOM 726 N N . PRO A 1 92 ? -11.596 -4.712 4.738 1.00 97.31 92 PRO A N 1
ATOM 727 C CA . PRO A 1 92 ? -10.228 -4.456 5.189 1.00 97.31 92 PRO A CA 1
ATOM 728 C C . PRO A 1 92 ? -9.541 -5.679 5.800 1.00 97.31 92 PRO A C 1
ATOM 730 O O . PRO A 1 92 ? -8.327 -5.685 5.979 1.00 97.31 92 PRO A O 1
ATOM 733 N N . THR A 1 93 ? -10.290 -6.739 6.112 1.00 97.56 93 THR A N 1
ATOM 734 C CA . THR A 1 93 ? -9.731 -7.978 6.673 1.00 97.56 93 THR A CA 1
ATOM 735 C C . THR A 1 93 ? -9.261 -8.961 5.599 1.00 97.56 93 THR A C 1
ATOM 737 O O . THR A 1 93 ? -8.569 -9.927 5.915 1.00 97.56 93 THR A O 1
ATOM 740 N N . ALA A 1 94 ? -9.583 -8.713 4.325 1.00 98.44 94 ALA A N 1
ATOM 741 C CA . ALA A 1 94 ? -9.252 -9.612 3.226 1.00 98.44 94 ALA A CA 1
ATOM 742 C C . ALA A 1 94 ? -7.735 -9.860 3.105 1.00 98.44 94 ALA A C 1
ATOM 744 O O . ALA A 1 94 ? -6.916 -8.966 3.330 1.00 98.44 94 ALA A O 1
ATOM 745 N N . ASN A 1 95 ? -7.347 -11.088 2.754 1.00 98.56 95 ASN A N 1
ATOM 746 C CA . ASN A 1 95 ? -5.945 -11.444 2.550 1.00 98.56 95 ASN A CA 1
ATOM 747 C C . ASN A 1 95 ? -5.420 -10.797 1.253 1.00 98.56 95 ASN A C 1
ATOM 749 O O . ASN A 1 95 ? -6.018 -10.949 0.187 1.00 98.56 95 ASN A O 1
ATOM 753 N N . VAL A 1 96 ? -4.305 -10.072 1.357 1.00 98.56 96 VAL A N 1
ATOM 754 C CA . VAL A 1 96 ? -3.755 -9.274 0.250 1.00 98.56 96 VAL A CA 1
ATOM 755 C C . VAL A 1 96 ? -3.122 -10.110 -0.858 1.00 98.56 96 VAL A C 1
ATOM 757 O O . VAL A 1 96 ? -3.139 -9.680 -2.009 1.00 98.56 96 VAL A O 1
ATOM 760 N N . GLU A 1 97 ? -2.619 -11.303 -0.551 1.00 98.75 97 GLU A N 1
ATOM 761 C CA . GLU A 1 97 ? -2.098 -12.232 -1.554 1.00 98.75 97 GLU A CA 1
ATOM 762 C C . GLU A 1 97 ? -3.245 -12.868 -2.348 1.00 98.75 97 GLU A C 1
ATOM 764 O O . GLU A 1 97 ? -3.187 -12.932 -3.572 1.00 98.75 97 GLU A O 1
ATOM 769 N N . ASN A 1 98 ? -4.347 -13.236 -1.688 1.00 98.75 98 ASN A N 1
ATOM 770 C CA . ASN A 1 98 ? -5.543 -13.733 -2.376 1.00 98.75 98 ASN A CA 1
ATOM 771 C C . ASN A 1 98 ? -6.136 -12.671 -3.314 1.00 98.75 98 ASN A C 1
ATOM 773 O O . ASN A 1 98 ? -6.488 -12.982 -4.450 1.00 98.75 98 ASN A O 1
ATOM 777 N N . ILE A 1 99 ? -6.203 -11.410 -2.866 1.00 98.88 99 ILE A N 1
ATOM 778 C CA . ILE A 1 99 ? -6.611 -10.275 -3.710 1.00 98.88 99 ILE A CA 1
ATOM 779 C C . ILE A 1 99 ? -5.715 -10.174 -4.949 1.00 98.88 99 ILE A C 1
ATOM 781 O O . ILE A 1 99 ? -6.221 -10.028 -6.062 1.00 98.88 99 ILE A O 1
ATOM 785 N N . LEU A 1 100 ? -4.398 -10.274 -4.763 1.00 98.88 100 LEU A N 1
ATOM 786 C CA . LEU A 1 100 ? -3.440 -10.217 -5.858 1.00 98.88 100 LEU A CA 1
ATOM 787 C C . LEU A 1 100 ? -3.644 -11.369 -6.844 1.00 98.88 100 LEU A C 1
ATOM 789 O O . LEU A 1 100 ? -3.701 -11.143 -8.047 1.00 98.88 100 LEU A O 1
ATOM 793 N N . GLN A 1 101 ? -3.788 -12.598 -6.350 1.00 98.81 101 GLN A N 1
ATOM 794 C CA . GLN A 1 101 ? -4.008 -13.766 -7.199 1.00 98.81 101 GLN A CA 1
ATOM 795 C C . GLN A 1 101 ? -5.328 -13.677 -7.978 1.00 98.81 101 GLN A C 1
ATOM 797 O O . GLN A 1 101 ? -5.367 -14.065 -9.144 1.00 98.81 101 GLN A O 1
ATOM 802 N N . ASP A 1 102 ? -6.397 -13.140 -7.378 1.00 98.75 102 ASP A N 1
ATOM 803 C CA . ASP A 1 102 ? -7.648 -12.857 -8.094 1.00 98.75 102 ASP A CA 1
ATOM 804 C C . ASP A 1 102 ? -7.411 -11.869 -9.240 1.00 98.75 102 ASP A C 1
ATOM 806 O O . ASP A 1 102 ? -7.848 -12.106 -10.365 1.00 98.75 102 ASP A O 1
ATOM 810 N N . TRP A 1 103 ? -6.689 -10.778 -8.970 1.00 98.75 103 TRP A N 1
ATOM 811 C CA . TRP A 1 103 ? -6.350 -9.789 -9.990 1.00 98.75 103 TRP A CA 1
ATOM 812 C C . TRP A 1 103 ? -5.502 -10.386 -11.119 1.00 98.75 103 TRP A C 1
ATOM 814 O O . TRP A 1 103 ? -5.785 -10.135 -12.292 1.00 98.75 103 TRP A O 1
ATOM 824 N N . ILE A 1 104 ? -4.508 -11.219 -10.789 1.00 98.81 104 ILE A N 1
ATOM 825 C CA . ILE A 1 104 ? -3.666 -11.894 -11.783 1.00 98.81 104 ILE A CA 1
ATOM 826 C C . ILE A 1 104 ? -4.522 -12.792 -12.679 1.00 98.81 104 ILE A C 1
ATOM 828 O O . ILE A 1 104 ? -4.381 -12.722 -13.896 1.00 98.81 104 ILE A O 1
ATOM 832 N N . ARG A 1 105 ? -5.456 -13.571 -12.115 1.00 98.75 105 ARG A N 1
ATOM 833 C CA . ARG A 1 105 ? -6.362 -14.430 -12.902 1.00 98.75 105 ARG A CA 1
ATOM 834 C C . ARG A 1 105 ? -7.208 -13.632 -13.889 1.00 98.75 105 ARG A C 1
ATOM 836 O O . ARG A 1 105 ? -7.355 -14.039 -15.038 1.00 98.75 105 ARG A O 1
ATOM 843 N N . LEU A 1 106 ? -7.731 -12.489 -13.447 1.00 98.50 106 LEU A N 1
ATOM 844 C CA . LEU A 1 106 ? -8.544 -11.596 -14.275 1.00 98.50 106 LEU A CA 1
ATOM 845 C C . LEU A 1 106 ? -7.731 -10.872 -15.361 1.00 98.50 106 LEU A C 1
ATOM 847 O O . LEU A 1 106 ? -8.305 -10.477 -16.371 1.00 98.50 106 LEU A O 1
ATOM 851 N N . THR A 1 107 ? -6.421 -10.701 -15.164 1.00 98.06 107 THR A N 1
ATOM 852 C CA . THR A 1 107 ? -5.568 -9.871 -16.035 1.00 98.06 107 THR A CA 1
ATOM 853 C C . THR A 1 107 ? -4.695 -10.695 -16.983 1.00 98.06 107 THR A C 1
ATOM 855 O O . THR A 1 107 ? -4.557 -10.352 -18.153 1.00 98.06 107 THR A O 1
ATOM 858 N N . PHE A 1 108 ? -4.108 -11.784 -16.489 1.00 98.12 108 PHE A N 1
ATOM 859 C CA . PHE A 1 108 ? -3.114 -12.601 -17.194 1.00 98.12 108 PHE A CA 1
ATOM 860 C C . PHE A 1 108 ? -3.549 -14.063 -17.386 1.00 98.12 108 PHE A C 1
ATOM 862 O O . PHE A 1 108 ? -2.839 -14.834 -18.028 1.00 98.12 108 PHE A O 1
ATOM 869 N N . GLY A 1 109 ? -4.722 -14.450 -16.872 1.00 98.31 109 GLY A N 1
ATOM 870 C CA . GLY A 1 109 ? -5.277 -15.795 -17.017 1.00 98.31 109 GLY A CA 1
ATOM 871 C C . GLY A 1 109 ? -4.891 -16.761 -15.893 1.00 98.31 109 GLY A C 1
ATOM 872 O O . GLY A 1 109 ? -4.391 -16.375 -14.839 1.00 98.31 109 GLY A O 1
ATOM 873 N N . PHE A 1 110 ? -5.177 -18.047 -16.102 1.00 98.56 110 PHE A N 1
ATOM 874 C CA . PHE A 1 110 ? -5.205 -19.060 -15.037 1.00 98.56 110 PHE A CA 1
ATOM 875 C C . PHE A 1 110 ? -3.957 -19.951 -14.954 1.00 98.56 110 PHE A C 1
ATOM 877 O O . PHE A 1 110 ? -3.966 -20.918 -14.194 1.00 98.56 110 PHE A O 1
ATOM 884 N N . ASP A 1 111 ? -2.900 -19.662 -15.721 1.00 98.69 111 ASP A N 1
ATOM 885 C CA . ASP A 1 111 ? -1.666 -20.454 -15.682 1.00 98.69 111 ASP A CA 1
ATOM 886 C C . ASP A 1 111 ? -1.031 -20.389 -14.273 1.00 98.69 111 ASP A C 1
ATOM 888 O O . ASP A 1 111 ? -0.661 -19.300 -13.815 1.00 98.69 111 ASP A O 1
ATOM 892 N N . PRO A 1 112 ? -0.877 -21.529 -13.567 1.00 98.50 112 PRO A N 1
ATOM 893 C CA . PRO A 1 112 ? -0.333 -21.544 -12.211 1.00 98.50 112 PRO A CA 1
ATOM 894 C C . PRO A 1 112 ? 1.088 -20.983 -12.102 1.00 98.50 112 PRO A C 1
ATOM 896 O O . PRO A 1 112 ? 1.430 -20.398 -11.075 1.00 98.50 112 PRO A O 1
ATOM 899 N N . SER A 1 113 ? 1.914 -21.136 -13.141 1.00 98.69 113 SER A N 1
ATOM 900 C CA . SER A 1 113 ? 3.289 -20.627 -13.156 1.00 98.69 113 SER A CA 1
ATOM 901 C C . SER A 1 113 ? 3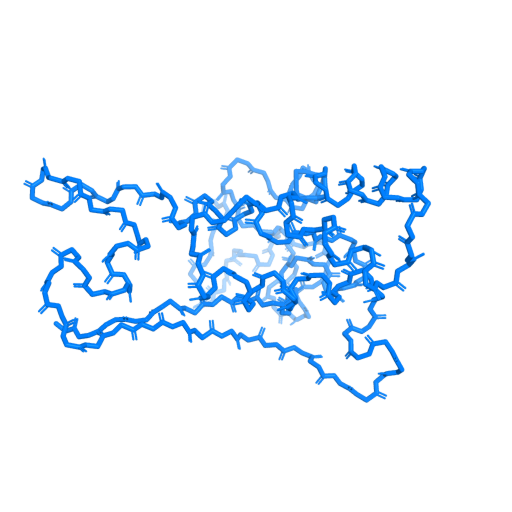.327 -19.100 -13.249 1.00 98.69 113 SER A C 1
ATOM 903 O O . SER A 1 113 ? 4.107 -18.460 -12.541 1.00 98.69 113 SER A O 1
ATOM 905 N N . VAL A 1 114 ? 2.425 -18.510 -14.041 1.00 98.69 114 VAL A N 1
ATOM 906 C CA . VAL A 1 114 ? 2.259 -17.054 -14.159 1.00 98.69 114 VAL A CA 1
ATOM 907 C C . VAL A 1 114 ? 1.747 -16.470 -12.847 1.00 98.69 114 VAL A C 1
ATOM 909 O O . VAL A 1 114 ? 2.309 -15.492 -12.352 1.00 98.69 114 VAL A O 1
ATOM 912 N N . ILE A 1 115 ? 0.728 -17.096 -12.245 1.00 98.81 115 ILE A N 1
ATOM 913 C CA . ILE A 1 115 ? 0.187 -16.672 -10.947 1.00 98.81 115 ILE A CA 1
ATOM 914 C C . ILE A 1 115 ? 1.282 -16.702 -9.882 1.00 98.81 115 ILE A C 1
ATOM 916 O O . ILE A 1 115 ? 1.513 -15.692 -9.225 1.00 98.81 115 ILE A O 1
ATOM 920 N N . ALA A 1 116 ? 1.999 -17.820 -9.749 1.00 98.75 116 ALA A N 1
ATOM 921 C CA . ALA A 1 116 ? 3.056 -17.957 -8.753 1.00 98.75 116 ALA A CA 1
ATOM 922 C C . ALA A 1 116 ? 4.194 -16.943 -8.960 1.00 98.75 116 ALA A C 1
ATOM 924 O O . ALA A 1 116 ? 4.653 -16.329 -7.995 1.00 98.75 116 ALA A O 1
ATOM 925 N N . GLY A 1 117 ? 4.627 -16.737 -10.209 1.00 98.81 117 GLY A N 1
ATOM 926 C CA . GLY A 1 117 ? 5.702 -15.804 -10.545 1.00 98.81 117 GLY A CA 1
ATOM 927 C C . GLY A 1 117 ? 5.356 -14.357 -10.198 1.00 98.81 117 GLY A C 1
ATOM 928 O O . GLY A 1 117 ? 6.104 -13.704 -9.468 1.00 98.81 117 GLY A O 1
ATOM 929 N N . ILE A 1 118 ? 4.200 -13.870 -10.663 1.00 98.75 118 ILE A N 1
ATOM 930 C CA . ILE A 1 118 ? 3.769 -12.491 -10.399 1.00 98.75 118 ILE A CA 1
ATOM 931 C C . ILE A 1 118 ? 3.463 -12.305 -8.910 1.00 98.75 118 ILE A C 1
ATOM 933 O O . ILE A 1 118 ? 3.910 -11.320 -8.326 1.00 98.75 118 ILE A O 1
ATOM 937 N N . SER A 1 119 ? 2.772 -13.258 -8.267 1.00 98.81 119 SER A N 1
ATOM 938 C CA . SER A 1 119 ? 2.486 -13.183 -6.831 1.00 98.81 119 SER A CA 1
ATOM 939 C C . SER A 1 119 ? 3.754 -13.048 -6.003 1.00 98.81 119 SER A C 1
ATOM 941 O O . SER A 1 119 ? 3.830 -12.151 -5.165 1.00 98.81 119 SER A O 1
ATOM 943 N N . LYS A 1 120 ? 4.772 -13.872 -6.274 1.00 98.69 120 LYS A N 1
ATOM 944 C CA . LYS A 1 120 ? 6.049 -13.788 -5.565 1.00 98.69 120 LYS A CA 1
ATOM 945 C C . LYS A 1 120 ? 6.716 -12.425 -5.756 1.00 98.69 120 LYS A C 1
ATOM 947 O O . LYS A 1 120 ? 7.050 -11.775 -4.772 1.00 98.69 120 LYS A O 1
ATOM 952 N N . MET A 1 121 ? 6.880 -11.981 -7.004 1.00 98.56 121 MET A N 1
ATOM 953 C CA . MET A 1 121 ? 7.523 -10.696 -7.305 1.00 98.56 121 MET A CA 1
ATOM 954 C C . MET A 1 121 ? 6.819 -9.521 -6.620 1.00 98.56 121 MET A C 1
ATOM 956 O O . MET A 1 121 ? 7.469 -8.663 -6.032 1.00 98.56 121 MET A O 1
ATOM 960 N N . SER A 1 122 ? 5.489 -9.486 -6.683 1.00 98.69 122 SER A N 1
ATOM 961 C CA . SER A 1 122 ? 4.682 -8.436 -6.068 1.00 98.69 122 SER A CA 1
ATOM 962 C C . SER A 1 122 ? 4.741 -8.481 -4.540 1.00 98.69 122 SER A C 1
ATOM 964 O O . SER A 1 122 ? 4.927 -7.438 -3.924 1.00 98.69 122 SER A O 1
ATOM 966 N N . MET A 1 123 ? 4.632 -9.649 -3.903 1.00 98.69 123 MET A N 1
ATOM 967 C CA . MET A 1 123 ? 4.691 -9.744 -2.437 1.00 98.69 123 MET A CA 1
ATOM 968 C C . MET A 1 123 ? 6.075 -9.377 -1.875 1.00 98.69 123 MET A C 1
ATOM 970 O O . MET A 1 123 ? 6.151 -8.780 -0.804 1.00 98.69 123 MET A O 1
ATOM 974 N N . ASP A 1 124 ? 7.149 -9.641 -2.625 1.00 98.62 124 ASP A N 1
ATOM 975 C CA . ASP A 1 124 ? 8.523 -9.274 -2.249 1.00 98.62 124 ASP A CA 1
ATOM 976 C C . ASP A 1 124 ? 8.864 -7.797 -2.558 1.00 98.62 124 ASP A C 1
ATOM 978 O O . ASP A 1 124 ? 9.897 -7.285 -2.123 1.00 98.62 124 ASP A O 1
ATOM 982 N N . SER A 1 125 ? 8.013 -7.093 -3.314 1.00 98.50 125 SER A N 1
ATOM 983 C CA . SER A 1 125 ? 8.360 -5.796 -3.913 1.00 98.50 125 SER A CA 1
ATOM 984 C C . SER A 1 125 ? 8.496 -4.635 -2.923 1.00 98.50 125 SER A C 1
ATOM 986 O O . SER A 1 125 ? 9.391 -3.807 -3.086 1.00 98.50 125 SER A O 1
ATOM 988 N N . TRP A 1 126 ? 7.655 -4.564 -1.885 1.00 97.25 126 TRP A N 1
ATOM 989 C CA . TRP A 1 126 ? 7.738 -3.484 -0.896 1.00 97.25 126 TRP A CA 1
ATOM 990 C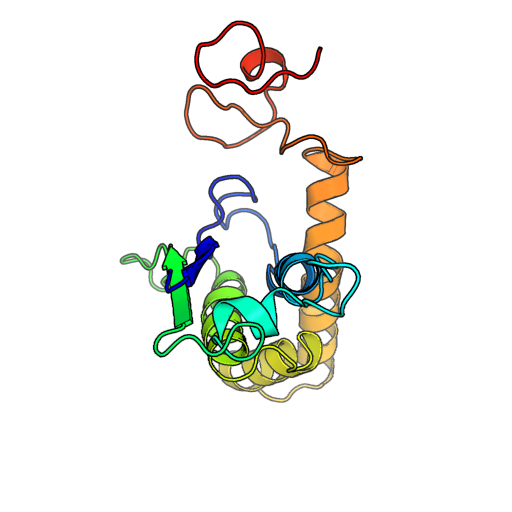 C . TRP A 1 126 ? 9.023 -3.570 -0.055 1.00 97.25 126 TRP A C 1
ATOM 992 O O . TRP A 1 126 ? 9.774 -2.592 -0.068 1.00 97.25 126 TRP A O 1
ATOM 1002 N N . PRO A 1 127 ? 9.361 -4.716 0.578 1.00 95.88 127 PRO A N 1
ATOM 1003 C CA . PRO A 1 127 ? 10.646 -4.857 1.261 1.00 95.88 127 PRO A CA 1
ATOM 1004 C C . PRO A 1 127 ? 11.838 -4.612 0.333 1.00 95.88 127 PRO A C 1
ATOM 1006 O O . PRO A 1 127 ? 12.836 -4.026 0.745 1.00 95.88 127 PRO A O 1
ATOM 1009 N N . ALA A 1 128 ? 11.753 -5.039 -0.933 1.00 97.06 128 ALA A N 1
ATOM 1010 C CA . ALA A 1 128 ? 12.808 -4.779 -1.905 1.00 97.06 128 ALA A CA 1
ATOM 1011 C C . ALA A 1 128 ? 13.021 -3.274 -2.136 1.00 97.06 128 ALA A C 1
ATOM 1013 O O . ALA A 1 128 ? 14.167 -2.833 -2.109 1.00 97.06 128 ALA A O 1
ATOM 1014 N N . TYR A 1 129 ? 11.946 -2.499 -2.319 1.00 96.56 129 TYR A N 1
ATOM 1015 C CA . TYR A 1 129 ? 12.018 -1.047 -2.507 1.00 96.56 129 TYR A CA 1
ATOM 1016 C C . TYR A 1 129 ? 12.554 -0.331 -1.265 1.00 96.56 129 TYR A C 1
ATOM 1018 O O . TYR A 1 129 ? 13.523 0.422 -1.359 1.00 96.56 129 TYR A O 1
ATOM 1026 N N . GLU A 1 130 ? 11.976 -0.622 -0.095 1.00 95.06 130 GLU A N 1
ATOM 1027 C CA . GLU A 1 130 ? 12.366 -0.017 1.185 1.00 95.06 130 GLU A CA 1
ATOM 1028 C C . GLU A 1 130 ? 13.869 -0.192 1.459 1.00 95.06 130 GLU A C 1
ATOM 1030 O O . GLU A 1 130 ? 14.562 0.766 1.808 1.00 95.06 130 GLU A O 1
ATOM 1035 N N . ASN A 1 131 ? 14.402 -1.392 1.200 1.00 94.50 131 ASN A N 1
ATOM 1036 C CA . ASN A 1 131 ? 15.801 -1.730 1.458 1.00 94.50 131 ASN A CA 1
ATOM 1037 C C . ASN A 1 131 ? 16.822 -0.862 0.707 1.00 94.50 131 ASN A C 1
ATOM 1039 O O . ASN A 1 131 ? 17.951 -0.745 1.184 1.00 94.50 131 ASN A O 1
ATOM 1043 N N . TYR A 1 132 ? 16.470 -0.266 -0.438 1.00 93.88 132 TYR A N 1
ATOM 1044 C CA . TYR A 1 132 ? 17.379 0.632 -1.164 1.00 93.88 132 TYR A CA 1
ATOM 1045 C C . TYR A 1 132 ? 16.934 2.097 -1.180 1.00 93.88 132 TYR A C 1
ATOM 1047 O O . TYR A 1 132 ? 17.734 2.950 -1.564 1.00 93.88 132 TYR A O 1
ATOM 1055 N N . SER A 1 133 ? 15.689 2.415 -0.806 1.00 92.56 133 SER A N 1
ATOM 1056 C CA . SER A 1 133 ? 15.179 3.790 -0.843 1.00 92.56 133 SER A CA 1
ATOM 1057 C C . SER A 1 133 ? 15.253 4.507 0.501 1.00 92.56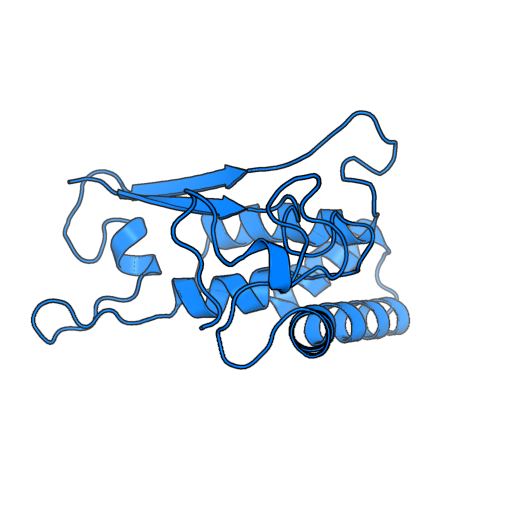 133 SER A C 1
ATOM 1059 O O . SER A 1 133 ? 15.390 5.720 0.513 1.00 92.56 133 SER A O 1
ATOM 1061 N N . GLY A 1 134 ? 15.128 3.795 1.621 1.00 86.81 134 GLY A N 1
ATOM 1062 C CA . GLY A 1 134 ? 15.080 4.358 2.973 1.00 86.81 134 GLY A CA 1
ATOM 1063 C C . GLY A 1 134 ? 14.559 3.304 3.942 1.00 86.81 134 GLY A C 1
ATOM 1064 O O . GLY A 1 134 ? 13.431 2.850 3.790 1.00 86.81 134 GLY A O 1
ATOM 1065 N N . ASN A 1 135 ? 15.396 2.880 4.889 1.00 81.56 135 ASN A N 1
ATOM 1066 C CA . ASN A 1 135 ? 15.120 1.767 5.794 1.00 81.56 135 ASN A CA 1
ATOM 1067 C C . ASN A 1 135 ? 15.091 2.213 7.265 1.00 81.56 135 ASN A C 1
ATOM 1069 O O . ASN A 1 135 ? 15.524 3.308 7.613 1.00 81.56 135 ASN A O 1
ATOM 1073 N N . LEU A 1 136 ? 14.592 1.342 8.150 1.00 88.44 136 LEU A N 1
ATOM 1074 C CA . LEU A 1 136 ? 14.495 1.592 9.600 1.00 88.44 136 LEU A CA 1
ATOM 1075 C C . LEU A 1 136 ? 13.535 2.735 9.980 1.00 88.44 136 LEU A C 1
ATOM 1077 O O . LEU A 1 136 ? 13.721 3.399 10.997 1.00 88.44 136 LEU A O 1
ATOM 1081 N N . GLY A 1 137 ? 12.489 2.950 9.178 1.00 86.06 137 GLY A N 1
ATOM 1082 C CA . GLY A 1 137 ? 11.447 3.941 9.459 1.00 86.06 137 GLY A CA 1
ATOM 1083 C C . GLY A 1 137 ? 11.798 5.375 9.059 1.00 86.06 137 GLY A C 1
ATOM 1084 O O . GLY A 1 137 ? 10.983 6.271 9.275 1.00 86.06 137 GLY A O 1
ATOM 1085 N N . ILE A 1 138 ? 12.969 5.603 8.452 1.00 87.56 138 ILE A N 1
ATOM 1086 C CA . ILE A 1 138 ? 13.233 6.856 7.744 1.00 87.56 138 ILE A CA 1
ATOM 1087 C C . ILE A 1 138 ? 12.398 6.891 6.460 1.00 87.56 138 ILE A C 1
ATOM 1089 O O . ILE A 1 138 ? 12.127 5.852 5.856 1.00 87.56 138 ILE A O 1
ATOM 1093 N N . GLN A 1 139 ? 11.965 8.081 6.047 1.00 84.69 139 GLN A N 1
ATOM 1094 C CA . GLN A 1 139 ? 11.225 8.242 4.796 1.00 84.69 139 GLN A CA 1
ATOM 1095 C C . GLN A 1 139 ? 12.075 7.797 3.598 1.00 84.69 139 GLN A C 1
ATOM 1097 O O . GLN A 1 139 ? 13.286 7.594 3.705 1.00 84.69 139 GLN A O 1
ATOM 1102 N N . THR A 1 140 ? 11.460 7.697 2.421 1.00 81.19 140 THR A N 1
ATOM 1103 C CA . THR A 1 140 ? 12.214 7.467 1.188 1.00 81.19 140 THR A CA 1
ATOM 1104 C C . THR A 1 140 ? 13.234 8.595 1.039 1.00 81.19 140 THR A C 1
ATOM 1106 O O . THR A 1 140 ? 12.852 9.763 1.003 1.00 81.19 140 THR A O 1
ATOM 1109 N N . LEU A 1 141 ? 14.526 8.266 0.982 1.00 91.00 141 LEU A N 1
ATOM 1110 C CA . LEU A 1 141 ? 15.678 9.171 0.847 1.00 91.00 141 LEU A CA 1
ATOM 1111 C C . LEU A 1 141 ? 15.760 9.795 -0.556 1.00 91.00 141 LEU A C 1
ATOM 1113 O O . LEU A 1 141 ? 16.834 9.944 -1.142 1.00 91.00 141 LEU A O 1
ATOM 1117 N N . THR A 1 142 ? 14.591 10.092 -1.107 1.00 93.62 142 THR A N 1
ATOM 1118 C CA . THR A 1 142 ? 14.354 10.637 -2.430 1.00 93.62 142 THR A CA 1
ATOM 1119 C C . THR A 1 142 ? 14.591 12.147 -2.445 1.00 93.62 142 THR A C 1
ATOM 1121 O O . THR A 1 142 ? 14.737 12.763 -1.390 1.00 93.62 142 THR A O 1
ATOM 1124 N N . ASP A 1 143 ? 14.630 12.751 -3.629 1.00 93.56 143 ASP A N 1
ATOM 1125 C CA . ASP A 1 143 ? 14.667 14.208 -3.775 1.00 93.56 143 ASP A CA 1
ATOM 1126 C C . ASP A 1 143 ? 13.322 14.843 -3.428 1.00 93.56 143 ASP A C 1
ATOM 1128 O O . ASP A 1 143 ? 12.406 14.801 -4.244 1.00 93.56 143 ASP A O 1
ATOM 1132 N N . ILE A 1 144 ? 13.217 15.467 -2.254 1.00 92.69 144 ILE A N 1
ATOM 1133 C CA . ILE A 1 144 ? 11.972 16.084 -1.763 1.00 92.69 144 ILE A CA 1
ATOM 1134 C C . ILE A 1 144 ? 11.804 17.561 -2.154 1.00 92.69 144 ILE A C 1
ATOM 1136 O O . ILE A 1 144 ? 10.831 18.199 -1.763 1.00 92.69 144 ILE A O 1
ATOM 1140 N N . LEU A 1 145 ? 12.742 18.133 -2.915 1.00 93.12 145 LEU A N 1
ATOM 1141 C CA . LEU A 1 145 ? 12.651 19.518 -3.398 1.00 93.12 145 LEU A CA 1
ATOM 1142 C C . LEU A 1 145 ? 12.163 19.611 -4.845 1.00 93.12 145 LEU A C 1
ATOM 1144 O O . LEU A 1 145 ? 11.848 20.712 -5.306 1.00 93.12 145 LEU A O 1
ATOM 1148 N N . TYR A 1 146 ? 12.116 18.488 -5.565 1.00 92.00 146 TYR A N 1
ATOM 1149 C CA . TYR A 1 146 ? 11.700 18.467 -6.960 1.00 92.00 146 TYR A CA 1
ATOM 1150 C C . TYR A 1 146 ? 10.690 17.363 -7.287 1.00 92.00 146 TYR A C 1
ATOM 1152 O O . TYR A 1 146 ? 9.508 17.509 -6.999 1.00 92.00 146 TYR A O 1
ATOM 1160 N N . THR A 1 147 ? 11.114 16.292 -7.962 1.00 93.81 147 THR A N 1
ATOM 1161 C CA . THR A 1 147 ? 10.191 15.304 -8.548 1.00 93.81 147 THR A CA 1
ATOM 1162 C C . THR A 1 147 ? 9.865 14.146 -7.624 1.00 93.81 147 THR A C 1
ATOM 1164 O O . THR A 1 147 ? 9.075 13.303 -8.028 1.00 93.81 147 THR A O 1
ATOM 1167 N N . HIS A 1 148 ? 10.462 14.059 -6.431 1.00 95.56 148 HIS A N 1
ATOM 1168 C CA . HIS A 1 148 ? 10.277 12.937 -5.503 1.00 95.56 148 HIS A CA 1
ATOM 1169 C C . HIS A 1 148 ? 10.751 11.589 -6.077 1.00 95.56 148 HIS A C 1
ATOM 1171 O O . HIS A 1 148 ? 10.384 10.524 -5.579 1.00 95.56 148 HIS A O 1
ATOM 1177 N N . PHE A 1 149 ? 11.639 11.622 -7.080 1.00 94.88 149 PHE A N 1
ATOM 1178 C CA . PHE A 1 149 ? 12.206 10.442 -7.730 1.00 94.88 149 PHE A CA 1
ATOM 1179 C C . PHE A 1 149 ? 13.732 10.372 -7.618 1.00 94.88 149 PHE A C 1
ATOM 1181 O O . PHE A 1 149 ? 14.437 11.318 -7.967 1.00 94.88 149 PHE A O 1
ATOM 1188 N N . GLY A 1 150 ? 14.242 9.194 -7.249 1.00 94.75 150 GLY A N 1
ATOM 1189 C CA . GLY A 1 150 ? 15.677 8.919 -7.164 1.00 94.75 150 GLY A CA 1
ATOM 1190 C C . GLY A 1 150 ? 16.341 9.482 -5.898 1.00 94.75 150 GLY A C 1
ATOM 1191 O O . GLY A 1 150 ? 15.795 10.363 -5.242 1.00 94.75 150 GLY A O 1
ATOM 1192 N N . PRO A 1 151 ? 17.516 8.957 -5.509 1.00 94.62 151 PRO A N 1
ATOM 1193 C CA . PRO A 1 151 ? 18.114 9.251 -4.211 1.00 94.62 151 PRO A CA 1
ATOM 1194 C C . PRO A 1 151 ? 18.678 10.676 -4.133 1.00 94.62 151 PRO A C 1
ATOM 1196 O O . PRO A 1 151 ? 19.560 11.039 -4.912 1.00 94.62 151 PRO A O 1
ATOM 1199 N N . ASN A 1 152 ? 18.245 11.447 -3.135 1.00 94.06 152 ASN A N 1
ATOM 1200 C CA . ASN A 1 152 ? 18.869 12.717 -2.757 1.00 94.06 152 ASN A CA 1
ATOM 1201 C C . ASN A 1 152 ? 18.643 13.037 -1.259 1.00 94.06 152 ASN A C 1
ATOM 1203 O O . ASN A 1 152 ? 17.956 14.004 -0.923 1.00 94.06 152 ASN A O 1
ATOM 1207 N N . PRO A 1 153 ? 19.228 12.248 -0.331 1.00 92.56 153 PRO A N 1
ATOM 1208 C CA . PRO A 1 153 ? 18.934 12.340 1.105 1.00 92.56 153 PRO A CA 1
ATOM 1209 C C . PRO A 1 153 ? 19.147 13.736 1.707 1.00 92.56 153 PRO A C 1
ATOM 1211 O O . PRO A 1 153 ? 18.417 14.145 2.602 1.00 92.56 153 PRO A O 1
ATOM 1214 N N . ALA A 1 154 ? 20.134 14.484 1.200 1.00 92.56 154 ALA A N 1
ATOM 1215 C CA . ALA A 1 154 ? 20.473 15.817 1.700 1.00 92.56 154 ALA A CA 1
ATOM 1216 C C . ALA A 1 154 ? 19.342 16.839 1.510 1.00 92.56 154 ALA A C 1
ATOM 1218 O O . ALA A 1 154 ? 19.323 17.855 2.200 1.00 92.56 154 ALA A O 1
ATOM 1219 N N . THR A 1 155 ? 18.405 16.573 0.595 1.00 92.75 155 THR A N 1
ATOM 1220 C CA . THR A 1 155 ? 17.245 17.443 0.368 1.00 92.75 155 THR A CA 1
ATOM 1221 C C . THR A 1 155 ? 16.249 17.422 1.505 1.00 92.75 155 THR A C 1
ATOM 1223 O O . THR A 1 155 ? 15.480 18.370 1.596 1.00 92.75 155 THR A O 1
ATOM 1226 N N . GLN A 1 156 ? 16.273 16.406 2.373 1.00 92.06 156 GLN A N 1
ATOM 1227 C CA . GLN A 1 156 ? 15.407 16.362 3.546 1.00 92.06 156 GLN A CA 1
ATOM 1228 C C . GLN A 1 156 ? 15.807 17.421 4.575 1.00 92.06 156 GLN A C 1
ATOM 1230 O O . GLN A 1 156 ? 14.929 17.984 5.204 1.00 92.06 156 GLN A O 1
ATOM 1235 N N . ASP A 1 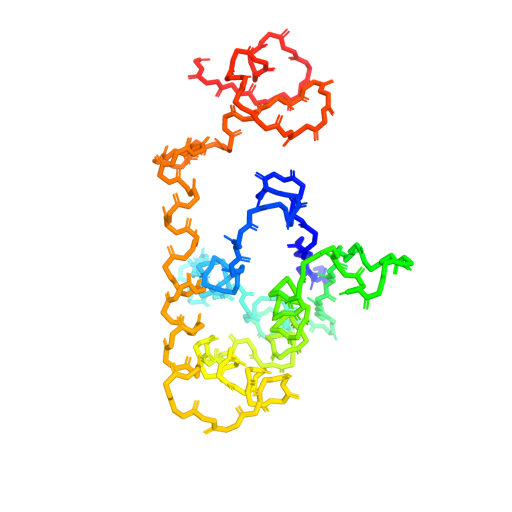157 ? 17.084 17.784 4.699 1.00 92.56 157 ASP A N 1
ATOM 1236 C CA . ASP A 1 157 ? 17.530 18.750 5.706 1.00 92.56 157 ASP A CA 1
ATOM 1237 C C . ASP A 1 157 ? 17.502 20.206 5.193 1.00 92.56 157 ASP A C 1
ATOM 1239 O O . ASP A 1 157 ? 17.555 20.480 3.995 1.00 92.56 157 ASP A O 1
ATOM 1243 N N . ASN A 1 158 ? 17.494 21.170 6.124 1.00 90.50 158 ASN A N 1
ATOM 1244 C CA . ASN A 1 158 ? 17.648 22.611 5.852 1.00 90.50 158 ASN A CA 1
ATOM 1245 C C . ASN A 1 158 ? 16.619 23.224 4.878 1.00 90.50 158 ASN A C 1
ATOM 1247 O O . ASN A 1 158 ? 16.918 24.187 4.170 1.00 90.50 158 ASN A O 1
ATOM 1251 N N . ASN A 1 159 ? 15.393 22.704 4.873 1.00 89.56 159 ASN A N 1
ATOM 1252 C CA . ASN A 1 159 ? 14.254 23.262 4.142 1.00 89.56 159 ASN A CA 1
ATOM 1253 C C . ASN A 1 159 ? 13.062 23.527 5.093 1.00 89.56 159 ASN A C 1
ATOM 1255 O O . ASN A 1 159 ? 13.149 23.317 6.303 1.00 89.56 159 ASN A O 1
ATOM 1259 N N . GLY A 1 160 ? 11.945 24.017 4.546 1.00 91.38 160 GLY A N 1
ATOM 1260 C CA . GLY A 1 160 ? 10.740 24.370 5.311 1.00 91.38 160 GLY A CA 1
ATOM 1261 C C . GLY A 1 160 ? 9.721 23.243 5.536 1.00 91.38 160 GLY A C 1
ATOM 1262 O O . GLY A 1 160 ? 8.644 23.528 6.051 1.00 91.38 160 GLY A O 1
ATOM 1263 N N . TRP A 1 161 ? 10.012 21.999 5.143 1.00 89.62 161 TRP A N 1
ATOM 1264 C CA . TRP A 1 161 ? 9.040 20.896 5.060 1.00 89.62 161 TRP A CA 1
ATOM 1265 C C . TRP A 1 161 ? 8.970 19.998 6.299 1.00 89.62 161 TRP A C 1
ATOM 1267 O O . TRP A 1 161 ? 8.109 19.125 6.371 1.00 89.62 161 TRP A O 1
ATOM 1277 N N . GLY A 1 162 ? 9.840 20.208 7.292 1.00 86.81 162 GLY A N 1
ATOM 1278 C CA . GLY A 1 162 ? 9.774 19.485 8.570 1.00 86.81 162 GLY A CA 1
ATOM 1279 C C . GLY A 1 162 ? 10.144 17.999 8.488 1.00 86.81 162 GLY A C 1
ATOM 1280 O O . GLY A 1 162 ? 9.781 17.228 9.373 1.00 86.81 162 GLY A O 1
ATOM 1281 N N . GLN A 1 163 ? 10.844 17.598 7.428 1.00 86.56 163 GLN A N 1
ATOM 1282 C CA . GLN A 1 163 ? 11.550 16.322 7.334 1.00 86.56 163 GLN A CA 1
ATOM 1283 C C . GLN A 1 163 ? 12.995 16.576 7.765 1.00 86.56 163 GLN A C 1
ATOM 1285 O O . GLN A 1 163 ? 13.538 17.608 7.400 1.00 86.56 163 GLN A O 1
ATOM 1290 N N . TRP A 1 164 ? 13.603 15.689 8.550 1.00 85.06 164 TRP A N 1
ATOM 1291 C CA . TRP A 1 164 ? 15.007 15.813 8.957 1.00 85.06 164 TRP A CA 1
ATOM 1292 C C . TRP A 1 164 ? 15.614 14.423 9.090 1.00 85.06 164 TRP A C 1
ATOM 1294 O O . TRP A 1 164 ? 15.008 13.532 9.690 1.00 85.06 164 TRP A O 1
ATOM 1304 N N . THR A 1 165 ? 16.813 14.235 8.545 1.00 83.50 165 THR A N 1
ATOM 1305 C CA . THR A 1 165 ? 17.585 12.994 8.722 1.00 83.50 165 THR A CA 1
ATOM 1306 C C . THR A 1 165 ? 18.601 13.099 9.857 1.00 83.50 165 THR A C 1
ATOM 1308 O O . THR A 1 165 ? 19.237 12.100 10.205 1.00 83.50 165 THR A O 1
ATOM 1311 N N . ARG A 1 166 ? 18.770 14.300 10.427 1.00 72.75 166 ARG A N 1
ATOM 1312 C CA . ARG A 1 166 ? 19.749 14.635 11.466 1.00 72.75 166 ARG A CA 1
ATOM 1313 C C . ARG A 1 166 ? 19.182 15.599 12.495 1.00 72.75 166 ARG A C 1
ATOM 1315 O O . ARG A 1 166 ? 18.479 16.546 12.084 1.00 72.75 166 ARG A O 1
#

InterPro domains:
  IPR011099 Glycosyl hydrolase family 67, C-terminal [PF07477] (74-166)
  IPR011100 Glycosyl hydrolase family 67, catalytic domain [PF07488] (1-72)
  IPR017853 Glycoside hydrolase superfamily [SSF51445] (1-166)
  IPR037054 Alpha-glucuronidase, C-terminal domain superfamily [G3DSA:3.90.1330.10] (95-166)

Radius of gyration: 17.57 Å; chains: 1; bounding box: 43×46×50 Å

Sequence (166 aa):
TNTAIELEVTQEYLGQQSHLLYLPPLWKTVLDFDLRVDGKESVVRDIISGKRFDRPLGGWAAVVNVGTNTTWLGSHLAMSNLYAYGRLAWNPTANVENILQDWIRLTFGFDPSVIAGISKMSMDSWPAYENYSGNLGIQTLTDILYTHFGPNPATQDNNGWGQWTR

pLDDT: mean 95.8, std 4.07, range [72.75, 98.88]

Secondary structure (DSSP, 8-state):
--EEEEEE-S-TTTTTTTS----HHHHHHHHT-B--GGGS--BHHHHHTSGGGT-S-EEEEEE----SSTTSSSSGGGHHHHHHHHHHHH-TTS-HHHHHHHHHHHHH-S-HHHHHHHHHHHHHHHHHHHHHH--TTPPP-B-TTTTS-SB-GGGGSSSSS-----